Protein AF-A0A4Y1YPG9-F1 (afdb_monomer)

Structure (mmCIF, N/CA/C/O backbone):
data_AF-A0A4Y1YPG9-F1
#
_entry.id   AF-A0A4Y1YPG9-F1
#
loop_
_atom_site.group_PDB
_atom_site.id
_atom_site.type_symbol
_atom_site.label_atom_id
_atom_site.label_alt_id
_atom_site.label_comp_id
_atom_site.label_asym_id
_atom_site.label_entity_id
_atom_site.label_seq_id
_atom_site.pdbx_PDB_ins_code
_atom_site.Cartn_x
_atom_site.Cartn_y
_atom_site.Cartn_z
_atom_site.occupancy
_atom_site.B_iso_or_equiv
_atom_site.auth_seq_id
_atom_site.auth_comp_id
_atom_site.auth_asym_id
_atom_site.auth_atom_id
_atom_site.pdbx_PDB_model_num
ATOM 1 N N . MET A 1 1 ? 15.644 11.990 0.371 1.00 33.50 1 MET A N 1
ATOM 2 C CA . MET A 1 1 ? 15.582 10.573 0.781 1.00 33.50 1 MET A CA 1
ATOM 3 C C . MET A 1 1 ? 14.442 10.518 1.787 1.00 33.50 1 MET A C 1
ATOM 5 O O . MET A 1 1 ? 14.509 11.294 2.724 1.00 33.50 1 MET A O 1
ATOM 9 N N . MET A 1 2 ? 13.331 9.819 1.519 1.00 40.53 2 MET A N 1
ATOM 10 C CA . MET A 1 2 ? 12.269 9.711 2.535 1.00 40.53 2 MET A CA 1
ATOM 11 C C . MET A 1 2 ? 12.832 8.858 3.670 1.00 40.53 2 MET A C 1
ATOM 13 O O . MET A 1 2 ? 13.328 7.764 3.401 1.00 40.53 2 MET A O 1
ATOM 17 N N . ASP A 1 3 ? 12.823 9.397 4.887 1.00 44.81 3 ASP A N 1
ATOM 18 C CA . ASP A 1 3 ? 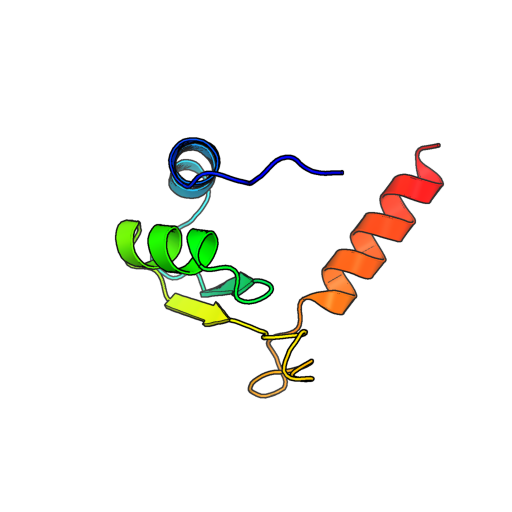13.285 8.706 6.088 1.00 44.81 3 ASP A CA 1
ATOM 19 C C . ASP A 1 3 ? 12.562 7.364 6.250 1.00 44.81 3 ASP A C 1
ATOM 21 O O . ASP A 1 3 ? 11.459 7.172 5.728 1.00 44.81 3 ASP A O 1
ATOM 25 N N . ALA A 1 4 ? 13.200 6.417 6.942 1.00 57.53 4 ALA A N 1
ATOM 26 C CA . ALA A 1 4 ? 12.651 5.084 7.158 1.00 57.53 4 ALA A CA 1
ATOM 27 C C . ALA A 1 4 ? 11.222 5.185 7.713 1.00 57.53 4 ALA A C 1
ATOM 29 O O . ALA A 1 4 ? 10.993 5.687 8.812 1.00 57.53 4 ALA A O 1
ATOM 30 N N . ILE A 1 5 ? 10.251 4.743 6.916 1.00 69.88 5 ILE A N 1
ATOM 31 C CA . ILE A 1 5 ? 8.846 4.962 7.230 1.00 69.88 5 ILE A CA 1
ATOM 32 C C . ILE A 1 5 ? 8.407 3.934 8.284 1.00 69.88 5 ILE A C 1
ATOM 34 O O . ILE A 1 5 ? 8.397 2.731 8.021 1.00 69.88 5 ILE A O 1
ATOM 38 N N . ASP A 1 6 ? 8.053 4.409 9.481 1.00 84.75 6 ASP A N 1
ATOM 39 C CA . ASP A 1 6 ? 7.575 3.594 10.606 1.00 84.75 6 ASP A CA 1
ATOM 40 C C . ASP A 1 6 ? 6.049 3.396 10.533 1.00 84.75 6 ASP A C 1
ATOM 42 O O . ASP A 1 6 ? 5.289 4.308 10.193 1.00 84.75 6 ASP A O 1
ATOM 46 N N . LYS A 1 7 ? 5.575 2.210 10.926 1.00 86.88 7 LYS A N 1
ATOM 47 C CA . LYS A 1 7 ? 4.154 1.883 11.105 1.00 86.88 7 LYS A CA 1
ATOM 48 C C . LYS A 1 7 ? 3.426 2.927 11.953 1.00 86.88 7 LYS A C 1
ATOM 50 O O . LYS A 1 7 ? 2.305 3.293 11.608 1.00 86.88 7 LYS A O 1
ATOM 55 N N . LYS A 1 8 ? 4.059 3.436 13.017 1.00 88.81 8 LYS A N 1
ATOM 56 C CA . LYS A 1 8 ? 3.469 4.464 13.895 1.00 88.81 8 LYS A CA 1
ATOM 57 C C . LYS A 1 8 ? 3.142 5.765 13.159 1.00 88.81 8 LYS A C 1
ATOM 59 O O . LYS A 1 8 ? 2.202 6.448 13.549 1.00 88.81 8 LYS A O 1
ATOM 64 N N . ALA A 1 9 ? 3.892 6.090 12.107 1.00 89.25 9 ALA A N 1
ATOM 65 C CA . ALA A 1 9 ? 3.656 7.277 11.295 1.00 89.25 9 ALA A CA 1
ATOM 66 C C . ALA A 1 9 ? 2.606 7.032 10.195 1.00 89.25 9 ALA A C 1
ATOM 68 O O . ALA A 1 9 ? 1.834 7.932 9.876 1.00 89.25 9 ALA A O 1
ATOM 69 N N . ILE A 1 10 ? 2.556 5.823 9.622 1.00 89.31 10 ILE A N 1
ATOM 70 C CA . ILE A 1 10 ? 1.658 5.504 8.495 1.00 89.31 10 ILE A CA 1
ATOM 71 C C . ILE A 1 10 ? 0.250 5.112 8.951 1.00 89.31 10 ILE A C 1
ATOM 73 O O . ILE A 1 10 ? -0.731 5.470 8.303 1.00 89.31 10 ILE A O 1
ATOM 77 N N . GLU A 1 11 ? 0.125 4.320 10.015 1.00 92.56 11 GLU A N 1
ATOM 78 C CA . GLU A 1 11 ? -1.154 3.694 10.356 1.00 92.56 11 GLU A CA 1
ATOM 79 C C . GLU A 1 11 ? -2.251 4.696 10.745 1.00 92.56 11 GLU A C 1
ATOM 81 O O . GLU A 1 11 ? -3.358 4.545 10.225 1.00 92.56 11 GLU A O 1
ATOM 86 N N . PRO A 1 12 ? -2.002 5.718 11.592 1.00 94.25 12 PRO A N 1
ATOM 87 C CA . PRO A 1 12 ? -3.053 6.650 11.995 1.00 94.25 12 PRO A CA 1
ATOM 88 C C . PRO A 1 12 ? -3.746 7.375 10.828 1.00 94.25 12 PRO A C 1
ATOM 90 O O . PRO A 1 12 ? -4.974 7.322 10.774 1.00 94.25 12 PRO A O 1
ATOM 93 N N . PRO A 1 13 ? -3.036 8.001 9.863 1.00 92.88 13 PRO A N 1
ATOM 94 C CA . PRO A 1 13 ? -3.709 8.667 8.751 1.00 92.88 13 PRO A CA 1
ATOM 95 C C . PRO A 1 13 ? -4.419 7.678 7.822 1.00 92.88 13 PRO A C 1
ATOM 97 O O . PRO A 1 13 ? -5.506 7.982 7.339 1.00 92.88 13 PRO A O 1
ATOM 100 N N . LEU A 1 14 ? -3.857 6.483 7.597 1.00 91.44 14 LEU A N 1
ATOM 101 C CA . LEU A 1 14 ? -4.522 5.472 6.772 1.00 91.44 14 LEU A CA 1
ATOM 102 C C . LEU A 1 14 ? -5.803 4.950 7.428 1.00 91.44 14 LEU A C 1
ATOM 104 O O . LEU A 1 14 ? -6.805 4.788 6.742 1.00 91.44 14 LEU A O 1
ATOM 108 N N . ARG A 1 15 ? -5.807 4.745 8.747 1.00 93.31 15 ARG A N 1
ATOM 109 C CA . ARG A 1 15 ? -6.992 4.299 9.494 1.00 93.31 15 ARG A CA 1
ATOM 110 C C . ARG A 1 15 ? -8.177 5.256 9.352 1.00 93.31 15 ARG A C 1
ATOM 112 O O . ARG A 1 15 ? -9.311 4.799 9.348 1.00 93.31 15 ARG A O 1
ATOM 119 N N . THR A 1 16 ? -7.923 6.558 9.251 1.00 93.31 16 THR A N 1
ATOM 120 C CA . THR A 1 16 ? -8.977 7.579 9.136 1.00 93.31 16 THR A CA 1
ATOM 121 C C . THR A 1 16 ? -9.620 7.616 7.748 1.00 93.31 16 THR A C 1
ATOM 123 O O . THR A 1 16 ? -10.740 8.094 7.612 1.00 93.31 16 THR A O 1
ATOM 126 N N . VAL A 1 17 ? -8.914 7.147 6.714 1.00 93.62 17 VAL A N 1
ATOM 127 C CA . VAL A 1 17 ? -9.329 7.303 5.308 1.00 93.62 17 VAL A CA 1
ATOM 128 C C . VAL A 1 17 ? -9.741 5.974 4.669 1.00 93.62 17 VAL A C 1
ATOM 130 O O . VAL A 1 17 ? -10.521 5.967 3.721 1.00 93.62 17 VAL A O 1
ATOM 133 N N . LEU A 1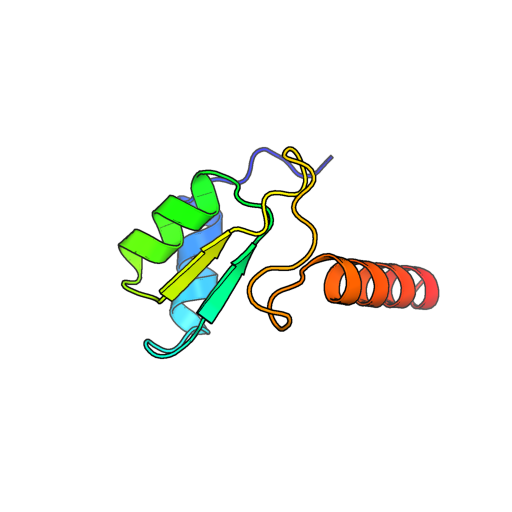 18 ? -9.203 4.849 5.146 1.00 92.62 18 LEU A N 1
ATOM 134 C CA . LEU A 1 18 ? -9.423 3.535 4.550 1.00 92.62 18 LEU A CA 1
ATOM 135 C C . LEU A 1 18 ? -10.613 2.809 5.184 1.00 92.62 18 LEU A C 1
ATOM 137 O O . LEU A 1 18 ? -10.614 2.516 6.378 1.00 92.62 18 LEU A O 1
ATOM 141 N N . GLU A 1 19 ? -11.573 2.439 4.340 1.00 92.31 19 GLU A N 1
ATOM 142 C CA . GLU A 1 19 ? -12.654 1.512 4.677 1.00 92.31 19 GLU A CA 1
ATOM 143 C C . GLU A 1 19 ? -12.163 0.057 4.740 1.00 92.31 19 GLU A C 1
ATOM 145 O O . GLU A 1 19 ? -11.070 -0.282 4.280 1.00 92.31 19 GLU A O 1
ATOM 150 N N . LYS A 1 20 ? -12.968 -0.842 5.317 1.00 89.50 20 LYS A N 1
ATOM 151 C CA . LYS A 1 20 ? -12.572 -2.255 5.494 1.00 89.50 20 LYS A CA 1
ATOM 152 C C . LYS A 1 20 ? -12.500 -3.056 4.192 1.00 89.50 20 LYS A C 1
ATOM 154 O O . LYS A 1 20 ? -11.788 -4.057 4.130 1.00 89.50 20 LYS A O 1
ATOM 159 N N . ASP A 1 21 ? -13.254 -2.652 3.181 1.00 92.81 21 ASP A N 1
ATOM 160 C CA . ASP A 1 21 ? -13.379 -3.341 1.895 1.00 92.81 21 ASP A CA 1
ATOM 161 C C . ASP A 1 21 ? -12.318 -2.913 0.869 1.00 92.81 21 ASP A C 1
ATOM 163 O O . ASP A 1 21 ? -12.253 -3.462 -0.234 1.00 92.81 21 ASP A O 1
ATOM 167 N N . VAL A 1 22 ? -11.439 -1.976 1.232 1.00 94.06 22 VAL A N 1
ATOM 168 C CA . VAL A 1 22 ? -10.394 -1.493 0.331 1.00 94.06 22 VAL A CA 1
ATOM 169 C C . VAL A 1 22 ? -9.341 -2.562 0.044 1.00 94.06 22 VAL A C 1
ATOM 171 O O . VAL A 1 22 ? -8.987 -3.405 0.876 1.00 94.06 22 VAL A O 1
ATOM 174 N N . ILE A 1 23 ? -8.759 -2.461 -1.151 1.00 93.12 23 ILE A N 1
ATOM 175 C CA . ILE A 1 23 ? -7.583 -3.233 -1.540 1.00 93.12 23 ILE A CA 1
ATOM 176 C C . ILE A 1 23 ? -6.362 -2.325 -1.471 1.00 93.12 23 ILE A C 1
ATOM 178 O O . ILE A 1 23 ? -6.167 -1.439 -2.304 1.00 93.12 23 ILE A O 1
ATOM 182 N N . PHE A 1 24 ? -5.506 -2.571 -0.488 1.00 92.81 24 PHE A N 1
ATOM 183 C CA . PHE A 1 24 ? -4.284 -1.813 -0.294 1.00 92.81 24 PHE A CA 1
ATOM 184 C C . PHE A 1 24 ? -3.144 -2.383 -1.145 1.00 92.81 24 PHE A C 1
ATOM 186 O O . PHE A 1 24 ? -2.664 -3.495 -0.911 1.00 92.81 24 PHE A O 1
ATOM 193 N N . CYS A 1 25 ? -2.704 -1.606 -2.136 1.00 92.25 25 CYS A N 1
ATOM 194 C CA . CYS A 1 25 ? -1.592 -1.947 -3.023 1.00 92.25 25 CYS A CA 1
ATOM 195 C C . CYS A 1 25 ? -0.358 -1.100 -2.703 1.00 92.25 25 CYS A C 1
ATOM 197 O O . CYS A 1 25 ? -0.451 0.123 -2.631 1.00 92.25 25 CYS A O 1
ATOM 199 N N . SER A 1 26 ? 0.808 -1.731 -2.566 1.00 90.25 26 SER A N 1
ATOM 200 C CA . SER A 1 26 ? 2.081 -1.035 -2.323 1.00 90.25 26 SER A CA 1
ATOM 201 C C . SER A 1 26 ? 3.252 -1.740 -3.014 1.00 90.25 26 SER A C 1
ATOM 203 O O . SER A 1 26 ? 3.065 -2.752 -3.685 1.00 90.25 26 SER A O 1
ATOM 205 N N . ASP A 1 27 ? 4.462 -1.209 -2.854 1.00 85.44 27 ASP A N 1
ATOM 206 C CA . ASP A 1 27 ? 5.723 -1.752 -3.382 1.00 85.44 27 ASP A CA 1
ATOM 207 C C . ASP A 1 27 ? 6.224 -3.030 -2.675 1.00 85.44 27 ASP A C 1
ATOM 209 O O . ASP A 1 27 ? 7.242 -3.604 -3.064 1.00 85.44 27 ASP A O 1
ATOM 213 N N . GLY A 1 28 ? 5.508 -3.495 -1.647 1.00 84.69 28 GLY A N 1
ATOM 214 C CA . GLY A 1 28 ? 5.861 -4.691 -0.889 1.00 84.69 28 GLY A CA 1
ATOM 215 C C . GLY A 1 28 ? 6.709 -4.444 0.359 1.00 84.69 28 GLY A C 1
ATOM 216 O O . GLY A 1 28 ? 7.098 -5.426 0.997 1.00 84.69 28 GLY A O 1
ATOM 217 N N . ALA A 1 29 ? 6.957 -3.192 0.765 1.00 87.19 29 ALA A N 1
ATOM 218 C CA . ALA A 1 29 ? 7.680 -2.916 2.006 1.00 87.19 29 ALA A CA 1
ATOM 219 C C . ALA A 1 29 ? 7.002 -3.552 3.242 1.00 87.19 29 ALA A C 1
ATOM 221 O O . ALA A 1 29 ? 5.772 -3.577 3.375 1.00 87.19 29 ALA A O 1
ATOM 222 N N . ALA A 1 30 ? 7.814 -4.045 4.186 1.0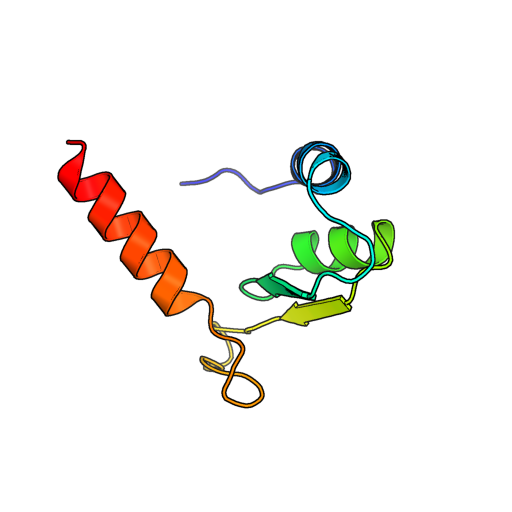0 88.62 30 ALA A N 1
ATOM 223 C CA . ALA A 1 30 ? 7.331 -4.756 5.375 1.00 88.62 30 ALA A CA 1
ATOM 224 C C . ALA A 1 30 ? 6.390 -3.902 6.247 1.00 88.62 30 ALA A C 1
ATOM 226 O O . ALA A 1 30 ? 5.433 -4.425 6.825 1.00 88.62 30 ALA A O 1
ATOM 227 N N . VAL A 1 31 ? 6.616 -2.583 6.292 1.00 90.56 31 VAL A N 1
ATOM 228 C CA . VAL A 1 31 ? 5.762 -1.642 7.026 1.00 90.56 31 VAL A CA 1
ATOM 229 C C . VAL A 1 31 ? 4.321 -1.658 6.508 1.00 90.56 31 VAL A C 1
ATOM 231 O O . VAL A 1 31 ? 3.390 -1.774 7.302 1.00 90.56 31 VAL A O 1
ATOM 234 N N . HIS A 1 32 ? 4.119 -1.659 5.187 1.00 90.50 32 HIS A N 1
ATOM 235 C CA . HIS A 1 32 ? 2.788 -1.675 4.577 1.00 90.50 32 HIS A CA 1
ATOM 236 C C . HIS A 1 32 ? 2.042 -2.974 4.871 1.00 90.50 32 HIS A C 1
ATOM 238 O O . HIS A 1 32 ? 0.850 -2.943 5.173 1.00 90.50 32 HIS A O 1
ATOM 244 N N . ARG A 1 33 ? 2.756 -4.105 4.876 1.00 91.38 33 ARG A N 1
ATOM 245 C CA . ARG A 1 33 ? 2.187 -5.397 5.276 1.00 91.38 33 ARG A CA 1
ATOM 246 C C . ARG A 1 33 ? 1.705 -5.379 6.727 1.00 91.38 33 ARG A C 1
ATOM 248 O O . ARG A 1 33 ? 0.611 -5.858 7.014 1.00 91.38 33 ARG A O 1
ATOM 255 N N . SER A 1 34 ? 2.514 -4.829 7.633 1.00 92.69 34 SER A N 1
ATOM 256 C CA . SER A 1 34 ? 2.170 -4.741 9.056 1.00 92.69 34 SER A CA 1
ATOM 257 C C . SER A 1 34 ? 0.979 -3.816 9.309 1.00 92.69 34 SER A C 1
ATOM 259 O O . SER A 1 34 ? 0.130 -4.134 10.142 1.00 92.69 34 SER A O 1
ATOM 261 N N . VAL A 1 35 ? 0.883 -2.705 8.571 1.00 93.12 35 VAL A N 1
ATOM 262 C CA . VAL A 1 35 ? -0.273 -1.798 8.618 1.00 93.12 35 VAL A CA 1
ATOM 263 C C . VAL A 1 35 ? -1.530 -2.493 8.098 1.00 93.12 35 VAL A C 1
ATOM 265 O O . VAL A 1 35 ? -2.541 -2.498 8.790 1.00 93.12 35 VAL A O 1
ATOM 268 N N . ALA A 1 36 ? -1.468 -3.147 6.934 1.00 93.38 36 ALA A N 1
ATOM 269 C CA . ALA A 1 36 ? -2.627 -3.831 6.362 1.00 93.38 36 ALA A CA 1
ATOM 270 C C . ALA A 1 36 ? -3.181 -4.920 7.294 1.00 93.38 36 ALA A C 1
ATOM 272 O O . ALA A 1 36 ? -4.389 -5.020 7.487 1.00 93.38 36 ALA A O 1
ATOM 273 N N . CYS A 1 37 ? -2.282 -5.684 7.924 1.00 92.75 37 CYS A N 1
ATOM 274 C CA . CYS A 1 37 ? -2.638 -6.679 8.934 1.00 92.75 37 CYS A CA 1
ATOM 275 C C . CYS A 1 37 ? -3.310 -6.035 10.162 1.00 92.75 37 CYS A C 1
ATOM 277 O O . CYS A 1 37 ? -4.345 -6.513 10.613 1.00 92.75 37 CYS A O 1
ATOM 279 N N . SER A 1 38 ? -2.767 -4.914 10.656 1.00 93.69 38 SER A N 1
ATOM 280 C CA . SER A 1 38 ? -3.329 -4.135 11.778 1.00 93.69 38 SER A CA 1
ATOM 281 C C . SER A 1 38 ? -4.738 -3.606 11.495 1.00 93.69 38 SER A C 1
ATOM 283 O O . SER A 1 38 ? -5.580 -3.534 12.389 1.00 93.69 38 SER A O 1
ATOM 285 N N . LEU A 1 39 ? -4.987 -3.209 10.244 1.00 92.94 39 LEU A N 1
ATOM 286 C CA . LEU A 1 39 ? -6.263 -2.654 9.794 1.00 92.94 39 LEU A CA 1
ATOM 287 C C . LEU A 1 39 ? -7.260 -3.734 9.344 1.00 92.94 39 LEU A C 1
ATOM 289 O O . LEU A 1 39 ? -8.439 -3.431 9.184 1.00 92.94 39 LEU A O 1
ATOM 293 N N . GLY A 1 40 ? -6.816 -4.982 9.163 1.00 94.06 40 GLY A N 1
ATOM 294 C CA . GLY A 1 40 ? -7.661 -6.082 8.694 1.00 94.06 40 GLY A CA 1
ATOM 295 C C . GLY A 1 40 ? 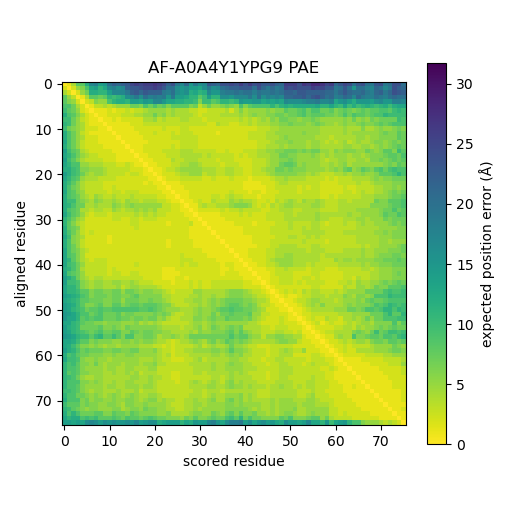-8.141 -5.921 7.249 1.00 94.06 40 GLY A C 1
ATOM 296 O O . GLY A 1 40 ? -9.212 -6.417 6.913 1.00 94.06 40 GLY A O 1
ATOM 297 N N . ILE A 1 41 ? -7.371 -5.224 6.409 1.00 94.94 41 ILE A N 1
ATOM 298 C CA . ILE A 1 41 ? -7.728 -4.922 5.013 1.00 94.94 41 ILE A CA 1
ATOM 299 C C . ILE A 1 41 ? -6.986 -5.824 4.026 1.00 94.94 41 ILE A C 1
ATOM 301 O O . ILE A 1 41 ? -5.903 -6.348 4.310 1.00 94.94 41 ILE A O 1
ATOM 305 N N . THR A 1 42 ? -7.548 -5.976 2.826 1.00 94.62 42 THR A N 1
ATOM 306 C CA . THR A 1 42 ? -6.932 -6.791 1.773 1.00 94.62 42 THR A CA 1
ATOM 307 C C . THR A 1 42 ? -5.633 -6.148 1.298 1.00 94.62 42 THR A C 1
ATOM 309 O O . THR A 1 42 ? -5.624 -4.996 0.876 1.00 94.62 42 THR A O 1
ATOM 312 N N . TYR A 1 43 ? -4.532 -6.903 1.307 1.00 93.94 43 TYR A N 1
ATOM 313 C CA . TYR A 1 43 ? -3.213 -6.413 0.902 1.00 93.94 43 TYR A CA 1
ATOM 314 C C . TYR A 1 43 ? -2.702 -7.088 -0.373 1.00 93.94 43 TYR A C 1
ATOM 316 O O . TYR A 1 43 ? -2.679 -8.319 -0.472 1.00 93.94 43 TYR A O 1
ATOM 324 N N . ARG A 1 44 ? -2.245 -6.285 -1.340 1.00 94.06 44 ARG A N 1
ATOM 325 C CA . ARG A 1 44 ? -1.662 -6.737 -2.613 1.00 94.06 44 ARG A CA 1
ATOM 326 C C . ARG A 1 44 ? -0.279 -6.101 -2.826 1.00 94.06 44 ARG A C 1
ATOM 328 O O . ARG A 1 44 ? -0.185 -5.000 -3.366 1.00 94.06 44 ARG A O 1
ATOM 335 N N . PRO A 1 45 ? 0.809 -6.774 -2.412 1.00 90.94 45 PRO A N 1
ATOM 336 C CA . PRO A 1 45 ? 2.158 -6.248 -2.593 1.00 90.94 45 PRO A CA 1
ATOM 337 C C . PRO A 1 45 ? 2.624 -6.413 -4.043 1.00 90.94 45 PRO A C 1
ATOM 339 O O . PRO A 1 45 ? 2.787 -7.538 -4.508 1.00 90.94 45 PRO A O 1
ATOM 342 N N . VAL A 1 46 ? 2.899 -5.314 -4.742 1.00 89.38 46 VAL A N 1
ATOM 343 C CA . VAL A 1 46 ? 3.538 -5.297 -6.066 1.00 89.38 46 VAL A CA 1
ATOM 344 C C . VAL A 1 46 ? 5.049 -5.192 -5.863 1.00 89.38 46 VAL A C 1
ATOM 346 O O . VAL A 1 46 ? 5.602 -4.098 -5.782 1.00 89.38 46 VAL A O 1
ATOM 349 N N . ASN A 1 47 ? 5.714 -6.342 -5.731 1.00 85.44 47 ASN A N 1
ATOM 350 C CA . ASN A 1 47 ? 7.148 -6.403 -5.444 1.00 85.44 47 ASN A CA 1
ATOM 351 C C . ASN A 1 47 ? 7.995 -6.042 -6.676 1.00 85.44 47 ASN A C 1
ATOM 353 O O . ASN A 1 47 ? 8.428 -6.907 -7.444 1.00 85.44 47 ASN A O 1
ATOM 357 N N . LEU A 1 48 ? 8.274 -4.749 -6.818 1.00 81.88 48 LEU A N 1
ATOM 358 C CA . LEU A 1 48 ? 9.096 -4.211 -7.900 1.00 81.88 48 LEU A CA 1
ATOM 359 C C . LEU A 1 48 ? 10.537 -4.739 -7.862 1.00 81.88 48 LEU A C 1
ATOM 361 O O . LEU A 1 48 ? 11.128 -4.946 -8.921 1.00 81.88 48 LEU A O 1
ATOM 365 N N . ALA A 1 49 ? 11.087 -4.994 -6.669 1.00 82.38 49 ALA A N 1
ATOM 366 C CA . ALA A 1 49 ? 12.445 -5.517 -6.503 1.00 82.38 49 ALA A CA 1
AT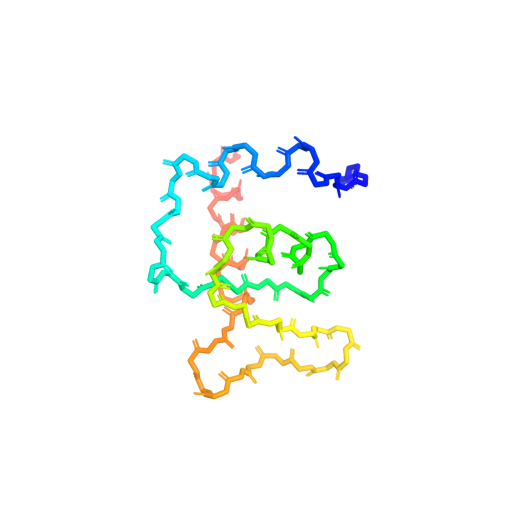OM 367 C C . ALA A 1 49 ? 12.582 -6.954 -7.032 1.00 82.38 49 ALA A C 1
ATOM 369 O O . ALA A 1 49 ? 13.625 -7.318 -7.565 1.00 82.38 49 ALA A O 1
ATOM 370 N N . ALA A 1 50 ? 11.510 -7.746 -6.962 1.00 83.94 50 ALA A N 1
ATOM 371 C CA . ALA A 1 50 ? 11.431 -9.067 -7.586 1.00 83.94 50 ALA A CA 1
ATOM 372 C C . ALA A 1 50 ? 11.042 -9.017 -9.079 1.00 83.94 50 ALA A C 1
ATOM 374 O O . ALA A 1 50 ? 10.718 -10.046 -9.667 1.00 83.94 50 ALA A O 1
ATOM 375 N N . GLY A 1 51 ? 11.011 -7.831 -9.698 1.00 84.31 51 GLY A N 1
ATOM 376 C CA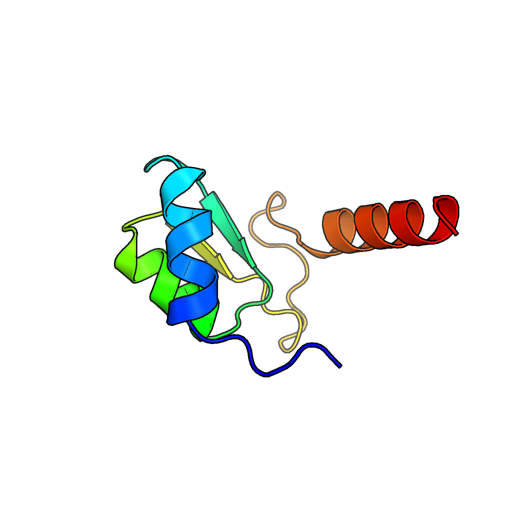 . GLY A 1 51 ? 10.610 -7.652 -11.096 1.00 84.31 51 GLY A CA 1
ATOM 377 C C . GLY A 1 51 ? 9.099 -7.731 -11.344 1.00 84.31 51 GLY A C 1
ATOM 378 O O . GLY A 1 51 ? 8.665 -7.615 -12.491 1.00 84.31 51 GLY A O 1
ATOM 379 N N . VAL A 1 52 ? 8.274 -7.875 -10.300 1.00 85.69 52 VAL A N 1
ATOM 380 C CA . VAL A 1 52 ? 6.811 -7.932 -10.427 1.00 85.69 52 VAL A CA 1
ATOM 381 C C . VAL A 1 52 ? 6.266 -6.520 -10.594 1.00 85.69 52 VAL A C 1
ATOM 383 O O . VAL A 1 52 ? 6.325 -5.704 -9.677 1.00 85.69 52 VAL A O 1
ATOM 386 N N . ARG A 1 53 ? 5.715 -6.225 -11.775 1.00 85.06 53 ARG A N 1
ATOM 387 C CA . ARG A 1 53 ? 5.170 -4.893 -12.101 1.00 85.06 53 ARG A CA 1
ATOM 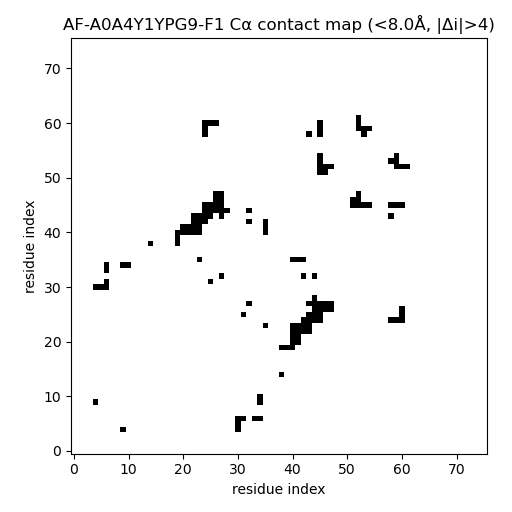388 C C . ARG A 1 53 ? 3.647 -4.821 -12.079 1.00 85.06 53 ARG A C 1
ATOM 390 O O . ARG A 1 53 ? 3.104 -3.746 -11.836 1.00 85.06 53 ARG A O 1
ATOM 397 N N . VAL A 1 54 ? 2.978 -5.945 -12.337 1.00 87.81 54 VAL A N 1
ATOM 398 C CA . VAL A 1 54 ? 1.517 -6.052 -12.396 1.00 87.81 54 VAL A CA 1
ATOM 399 C C . VAL A 1 54 ? 1.085 -7.363 -11.746 1.00 87.81 54 VAL A C 1
ATOM 401 O O . VAL A 1 54 ? 1.689 -8.402 -12.005 1.00 87.81 54 VAL A O 1
ATOM 404 N N . ILE A 1 55 ? 0.035 -7.326 -10.924 1.00 86.56 55 ILE A N 1
ATOM 405 C CA . ILE A 1 55 ? -0.605 -8.523 -10.356 1.00 86.56 55 ILE A CA 1
ATOM 406 C C . ILE A 1 55 ? -2.046 -8.585 -10.853 1.00 86.56 55 ILE A C 1
ATOM 408 O O . ILE A 1 55 ? -2.750 -7.576 -10.838 1.00 86.56 55 ILE A O 1
ATOM 412 N N . ALA A 1 56 ? -2.482 -9.771 -11.291 1.00 84.62 56 ALA A N 1
ATOM 413 C CA . ALA A 1 56 ? -3.846 -10.035 -11.766 1.00 84.62 56 ALA A CA 1
ATOM 414 C C . ALA A 1 56 ? -4.351 -9.046 -12.843 1.00 84.62 56 ALA A C 1
ATOM 416 O O . ALA A 1 56 ? -5.544 -8.782 -12.931 1.00 84.62 56 ALA A O 1
ATOM 417 N N . GLY A 1 57 ? -3.446 -8.440 -13.621 1.00 85.50 57 GLY A N 1
ATOM 418 C CA . GLY A 1 57 ? -3.762 -7.444 -14.655 1.00 85.50 57 GLY A CA 1
ATOM 419 C C . GLY A 1 57 ? -4.232 -6.073 -14.146 1.00 85.50 57 GLY A C 1
ATOM 420 O O . GLY A 1 57 ? -4.176 -5.105 -14.895 1.00 85.50 57 GLY A O 1
ATOM 421 N N . VAL A 1 58 ? -4.649 -5.962 -12.882 1.00 87.31 58 VAL A N 1
ATOM 422 C CA . VAL A 1 58 ? -5.313 -4.761 -12.347 1.00 87.31 58 VAL A CA 1
ATOM 423 C C . VAL A 1 58 ? -4.490 -4.022 -11.294 1.00 87.31 58 VAL A C 1
ATOM 425 O O . VAL A 1 58 ? -4.633 -2.812 -11.155 1.00 87.31 58 VAL A O 1
ATOM 428 N N . TYR A 1 59 ? -3.575 -4.697 -10.593 1.00 89.62 59 TYR A N 1
ATOM 429 C CA . TYR A 1 59 ? -2.789 -4.072 -9.526 1.00 89.62 59 TYR A CA 1
ATOM 430 C C . TYR A 1 59 ? -1.429 -3.618 -10.048 1.00 89.62 59 TYR A C 1
ATOM 432 O O . TYR A 1 59 ? -0.590 -4.447 -10.404 1.00 89.62 59 TYR A O 1
ATOM 440 N N . HIS A 1 60 ? -1.206 -2.306 -10.079 1.00 88.94 60 HIS A N 1
ATOM 441 C CA . HIS A 1 60 ? 0.035 -1.699 -10.552 1.00 88.94 60 HIS A CA 1
ATOM 442 C C . HIS A 1 60 ? 0.288 -0.357 -9.848 1.00 88.94 60 HIS A C 1
ATOM 444 O O . HIS A 1 60 ? -0.553 0.536 -9.853 1.00 88.94 60 HIS A O 1
ATOM 450 N N . THR A 1 61 ? 1.468 -0.184 -9.251 1.00 88.81 61 THR A N 1
ATOM 451 C CA . THR A 1 61 ? 1.824 1.039 -8.501 1.00 88.81 61 THR A CA 1
ATOM 452 C C . THR A 1 61 ? 2.549 2.080 -9.359 1.00 88.81 61 THR A C 1
ATOM 454 O O . THR A 1 61 ? 2.473 3.278 -9.092 1.00 88.81 61 THR A O 1
ATOM 457 N N . GLN A 1 62 ? 3.216 1.654 -10.439 1.00 87.31 62 GLN A N 1
ATOM 458 C CA . GLN A 1 62 ? 4.045 2.540 -11.266 1.00 87.31 62 GLN A CA 1
ATOM 459 C C . GLN A 1 62 ? 3.250 3.624 -11.998 1.00 87.31 62 GLN A C 1
ATOM 461 O O . GLN A 1 62 ? 3.735 4.746 -12.100 1.00 87.31 62 GLN A O 1
ATOM 466 N N . ASN A 1 63 ? 2.036 3.329 -12.476 1.00 87.25 63 ASN A N 1
ATOM 467 C CA . ASN A 1 63 ? 1.222 4.329 -13.174 1.00 87.25 63 ASN A CA 1
ATOM 468 C C . ASN A 1 63 ? 0.854 5.496 -12.242 1.00 87.25 63 ASN A C 1
ATOM 470 O O . ASN A 1 63 ? 1.023 6.662 -12.597 1.00 87.25 63 ASN A O 1
ATOM 474 N N . VAL A 1 64 ? 0.440 5.174 -11.010 1.00 88.56 64 VAL A N 1
ATOM 475 C CA . VAL A 1 64 ? 0.122 6.163 -9.970 1.00 88.56 64 VAL A CA 1
ATOM 476 C C . VAL A 1 64 ? 1.370 6.962 -9.589 1.00 88.56 64 VAL A C 1
ATOM 478 O O . VAL A 1 64 ? 1.326 8.191 -9.555 1.00 88.56 64 VAL A O 1
ATOM 481 N N . ASN A 1 65 ? 2.510 6.291 -9.398 1.00 88.81 65 ASN A N 1
ATOM 482 C CA . ASN A 1 65 ? 3.782 6.957 -9.105 1.00 88.81 65 ASN A CA 1
ATOM 483 C C . ASN A 1 65 ? 4.217 7.904 -10.237 1.00 88.81 65 ASN A C 1
ATOM 485 O O . ASN A 1 65 ? 4.639 9.031 -9.973 1.00 88.81 65 ASN A O 1
ATOM 489 N N . ALA A 1 66 ? 4.073 7.484 -11.497 1.00 91.31 66 ALA A N 1
ATOM 490 C CA . ALA A 1 66 ? 4.397 8.298 -12.666 1.00 91.31 66 ALA A CA 1
ATOM 491 C C . ALA A 1 66 ? 3.447 9.494 -12.815 1.00 91.31 66 ALA A C 1
ATOM 493 O O . ALA A 1 66 ? 3.874 10.587 -13.186 1.00 91.31 66 ALA A O 1
ATOM 494 N N . TYR A 1 67 ? 2.154 9.317 -12.536 1.00 93.69 67 TYR A N 1
ATOM 495 C CA . TYR A 1 67 ? 1.195 10.422 -12.507 1.00 93.69 67 TYR A CA 1
ATOM 496 C C . TYR A 1 67 ? 1.550 11.445 -11.420 1.00 93.69 67 TYR A C 1
ATOM 498 O O . TYR A 1 67 ? 1.702 12.629 -11.712 1.00 93.69 67 TYR A O 1
ATOM 506 N N . HIS A 1 68 ? 1.791 10.982 -10.192 1.00 91.62 68 HIS A N 1
ATOM 507 C CA . HIS A 1 68 ? 2.183 11.835 -9.072 1.00 91.62 68 HIS A CA 1
ATOM 508 C C . HIS A 1 68 ? 3.498 12.589 -9.338 1.00 91.62 68 HIS A C 1
ATOM 510 O O . HIS A 1 68 ? 3.620 13.766 -8.997 1.00 91.62 68 HIS A O 1
ATOM 516 N N . SER A 1 69 ? 4.475 11.941 -9.980 1.00 94.56 69 SER A N 1
ATOM 517 C CA . SER A 1 69 ? 5.735 12.577 -10.381 1.00 94.56 69 SER A CA 1
ATOM 518 C C . SER A 1 69 ? 5.521 13.698 -11.404 1.00 94.56 69 SER A C 1
ATOM 520 O O . SER A 1 69 ? 6.047 14.794 -11.208 1.00 94.56 69 SER A O 1
ATOM 522 N N . ARG A 1 70 ? 4.695 13.466 -12.435 1.00 96.69 70 ARG A N 1
ATOM 523 C CA . ARG A 1 70 ? 4.325 14.491 -13.429 1.00 96.69 70 ARG A CA 1
ATOM 524 C C . ARG A 1 70 ? 3.609 15.677 -12.784 1.00 96.69 70 ARG A C 1
ATOM 526 O O . ARG A 1 70 ? 3.956 16.818 -13.068 1.00 96.69 70 ARG A O 1
ATOM 533 N N . LEU A 1 71 ? 2.673 15.416 -11.868 1.00 96.25 71 LEU A N 1
ATOM 534 C CA . LEU A 1 71 ? 1.981 16.470 -11.122 1.00 96.25 71 LEU A CA 1
ATOM 535 C C . LEU A 1 71 ? 2.965 17.3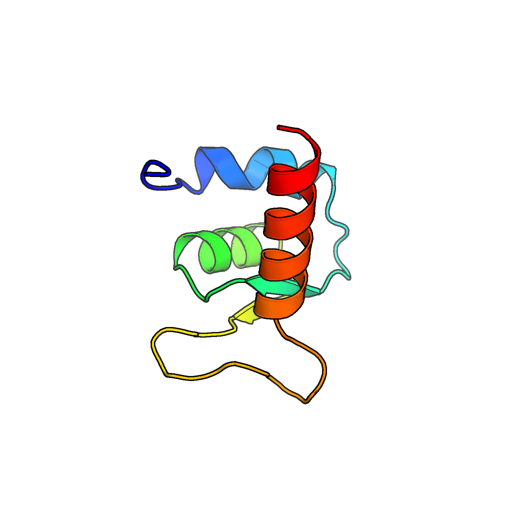31 -10.315 1.00 96.25 71 LEU A C 1
ATOM 537 O O . LEU A 1 71 ? 2.923 18.555 -10.389 1.00 96.25 71 LEU A O 1
ATOM 541 N N . LYS A 1 72 ? 3.893 16.701 -9.583 1.00 95.12 72 LYS A N 1
ATOM 542 C CA . LYS A 1 72 ? 4.947 17.415 -8.840 1.00 95.12 72 LYS A CA 1
ATOM 543 C C . LYS A 1 72 ? 5.841 18.263 -9.737 1.00 95.12 72 LYS A C 1
ATOM 545 O O . LYS A 1 72 ? 6.302 19.305 -9.292 1.00 95.12 72 LYS A O 1
ATOM 550 N N . GLN A 1 73 ? 6.128 17.799 -10.951 1.00 96.50 73 GLN A N 1
ATOM 551 C CA . GLN A 1 73 ? 6.920 18.559 -11.913 1.00 96.50 73 GLN A CA 1
ATOM 552 C C . GLN A 1 73 ? 6.165 19.787 -12.427 1.00 96.50 73 GLN A C 1
ATOM 554 O O . GLN A 1 73 ? 6.790 20.817 -12.616 1.00 96.50 73 GLN A O 1
ATOM 559 N N . TRP A 1 74 ? 4.849 19.685 -12.622 1.00 96.75 74 TRP A N 1
ATOM 560 C CA . TRP A 1 74 ? 4.020 20.798 -13.087 1.00 96.75 74 TRP A CA 1
ATOM 561 C C . TRP A 1 74 ? 3.821 21.903 -12.039 1.00 96.75 74 TRP A C 1
ATOM 563 O O . TRP A 1 74 ? 3.710 23.066 -12.399 1.00 96.75 74 TRP A O 1
ATOM 573 N N . MET A 1 75 ? 3.779 21.555 -10.750 1.00 96.50 75 MET A N 1
ATOM 574 C CA . MET A 1 75 ? 3.622 22.530 -9.656 1.00 96.50 75 MET A CA 1
ATOM 575 C C . MET A 1 75 ? 4.908 23.298 -9.307 1.00 96.50 75 MET A C 1
ATOM 577 O O . MET A 1 75 ? 4.877 24.144 -8.414 1.00 96.50 75 MET A O 1
ATOM 581 N N . LYS A 1 76 ? 6.038 22.953 -9.930 1.00 86.12 76 LYS A N 1
ATOM 582 C CA . LYS A 1 76 ? 7.302 23.682 -9.791 1.00 86.12 76 LYS A CA 1
ATOM 583 C C . LYS A 1 76 ? 7.386 24.779 -10.837 1.00 86.12 76 LYS A C 1
ATOM 585 O O . LYS A 1 76 ? 7.914 25.848 -10.473 1.00 86.12 76 LYS A O 1
#

Secondary structure (DSSP, 8-state):
------HHHHHHHHHHH--TT-EEEES--HHHHHHHHHHT-EEEE--GGGT---BTTTB-SHHHHHHHHHHHHHT-

Mean predicted aligned error: 5.15 Å

pLDDT: mean 87.77, std 11.35, range [33.5, 96.75]

Solvent-accessible surface area (backbone atoms only — not comparable to full-atom values): 4718 Å² total; per-residue (Å²): 130,86,69,87,75,49,48,85,72,52,40,63,66,46,62,78,73,56,61,67,85,44,76,50,70,47,65,51,55,68,46,60,55,53,40,29,63,75,66,66,32,49,71,48,64,40,34,54,90,80,69,38,64,64,47,94,89,74,48,58,62,62,66,59,52,53,50,54,51,52,52,58,59,71,77,104

Organism: NCBI:txid1444684

Sequence (76 aa):
MMDAIDKKAIEPPLRTVLEKDVIFCSDGAAVHRSVACSLGITYRPVNLAAGVRVIAGVYHTQNVNAYHSRLKQWMK

Foldseek 3Di:
DPPDDALVNPQPVCLVPDDQADEAEDCPDPSSVVSCVVSNHHYDHQPVVVVRADDPNPGGDVVVVVVVVVVVVVVD

Radius of gyration: 13.5 Å; Cα contacts (8 Å, |Δi|>4): 72; chains: 1; bounding box: 29×34×28 Å

Nearest PDB structures (foldseek):
  6rwl-assembly1_C  TM=5.131E-01  e=3.129E+00  Simian immunodeficiency virus
  4i9g-assembly1_B  TM=6.631E-0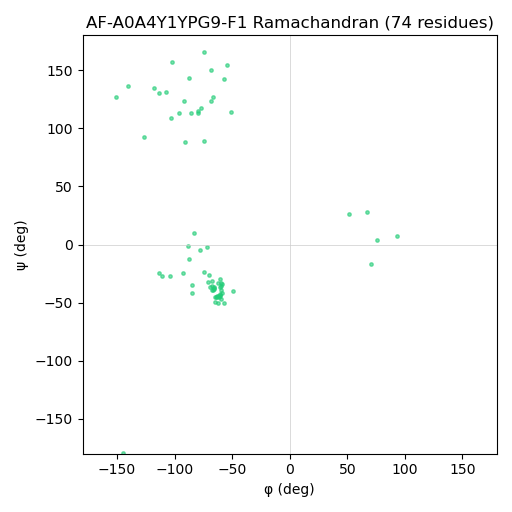1  e=8.025E+00  Mycobacterium tuberculosis
  4i9f-assembly1_B  TM=5.148E-01  e=5.011E+00  Mycobacterium tuberculosis
  3ezs-assembly1_B  TM=4.790E-01  e=3.829E+00  Helicobacter pylori 26695
  1m54-assembly1_A  TM=3.775E-01  e=7.015E+00  Homo sapiens